Protein AF-A0A6V7IB88-F1 (afdb_monomer_lite)

Foldseek 3Di:
DDDDDDDDDCVQCVQVSVQVVVCVVVCVQPPWDQLDDDPPPDTDTRAPVSPVPHDATPVGRDDDDRDDPVDDDD

Structure (mmCIF, N/CA/C/O backbone):
data_AF-A0A6V7IB88-F1
#
_entry.id   AF-A0A6V7IB88-F1
#
loop_
_atom_site.group_PDB
_atom_site.id
_atom_site.type_symbol
_atom_site.label_atom_id
_atom_site.label_alt_id
_atom_site.label_comp_id
_atom_site.label_asym_id
_atom_site.label_entity_id
_atom_site.label_seq_id
_atom_site.pdbx_PDB_ins_code
_atom_site.Cartn_x
_atom_site.Cartn_y
_atom_site.Cartn_z
_atom_site.occupancy
_atom_site.B_iso_or_equiv
_atom_site.auth_seq_id
_atom_site.auth_comp_id
_atom_site.auth_asym_id
_atom_site.auth_atom_id
_atom_site.pdbx_PDB_model_num
ATOM 1 N N . MET A 1 1 ? -18.321 -4.888 9.383 1.00 70.31 1 MET A N 1
ATOM 2 C CA . MET A 1 1 ? -16.930 -5.244 9.025 1.00 70.31 1 MET A CA 1
ATOM 3 C C . MET A 1 1 ? -16.916 -6.734 8.745 1.00 70.31 1 MET A C 1
ATOM 5 O O . MET A 1 1 ? -17.593 -7.454 9.468 1.00 70.31 1 MET A O 1
ATOM 9 N N . GLY A 1 2 ? -16.239 -7.163 7.686 1.00 91.38 2 GLY A N 1
ATOM 10 C CA . GLY A 1 2 ? -16.192 -8.557 7.241 1.00 91.38 2 GLY A CA 1
ATOM 11 C C . GLY A 1 2 ? -14.817 -8.895 6.676 1.00 91.38 2 GLY A C 1
ATOM 12 O O . GLY A 1 2 ? -13.920 -8.051 6.697 1.00 91.38 2 GLY A O 1
ATOM 13 N N . GLU A 1 3 ? -14.659 -10.124 6.200 1.00 93.50 3 GLU A N 1
ATOM 14 C CA . GLU A 1 3 ? -13.414 -10.587 5.593 1.00 93.50 3 GLU A CA 1
ATOM 15 C C . GLU A 1 3 ? -13.248 -10.022 4.175 1.00 93.50 3 GLU A C 1
ATOM 17 O O . GLU A 1 3 ? -14.217 -9.903 3.425 1.00 93.50 3 GLU A O 1
ATOM 22 N N . ILE A 1 4 ? -12.014 -9.655 3.824 1.00 92.06 4 ILE A N 1
ATOM 23 C CA . ILE A 1 4 ? -11.633 -9.209 2.483 1.00 92.06 4 ILE A CA 1
ATOM 24 C C . ILE A 1 4 ? -10.525 -10.139 2.005 1.00 92.06 4 ILE A C 1
ATOM 26 O O . ILE A 1 4 ? -9.457 -10.202 2.612 1.00 92.06 4 ILE A O 1
ATOM 30 N N . THR A 1 5 ? -10.769 -10.835 0.901 1.00 94.31 5 THR A N 1
ATOM 31 C CA . THR A 1 5 ? -9.750 -11.633 0.218 1.00 94.31 5 THR A CA 1
ATOM 32 C C . THR A 1 5 ? -9.119 -10.786 -0.881 1.00 94.31 5 THR A C 1
ATOM 34 O O . THR A 1 5 ? -9.828 -10.194 -1.692 1.00 94.31 5 THR A O 1
ATOM 37 N N . ILE A 1 6 ? -7.788 -10.710 -0.899 1.00 93.31 6 ILE A N 1
ATOM 38 C CA . ILE A 1 6 ? -7.019 -9.925 -1.871 1.00 93.31 6 ILE A CA 1
ATOM 39 C C . ILE A 1 6 ? -6.120 -10.880 -2.651 1.00 93.31 6 ILE A C 1
ATOM 41 O O . ILE A 1 6 ? -5.346 -11.630 -2.057 1.00 93.31 6 ILE A O 1
ATOM 45 N N . GLU A 1 7 ? -6.204 -10.829 -3.977 1.00 94.81 7 GLU A N 1
ATOM 46 C CA . GLU A 1 7 ? -5.273 -11.512 -4.874 1.00 94.81 7 GLU 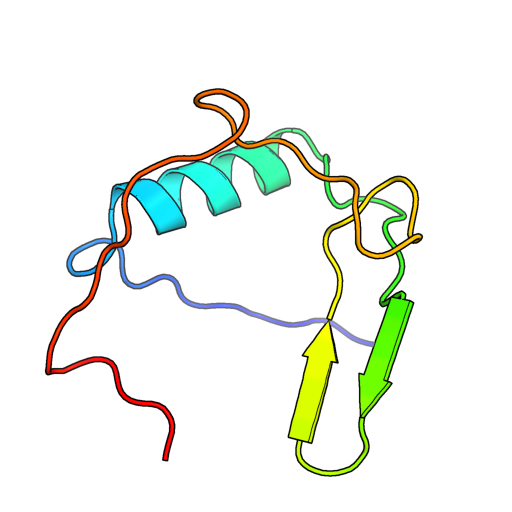A CA 1
ATOM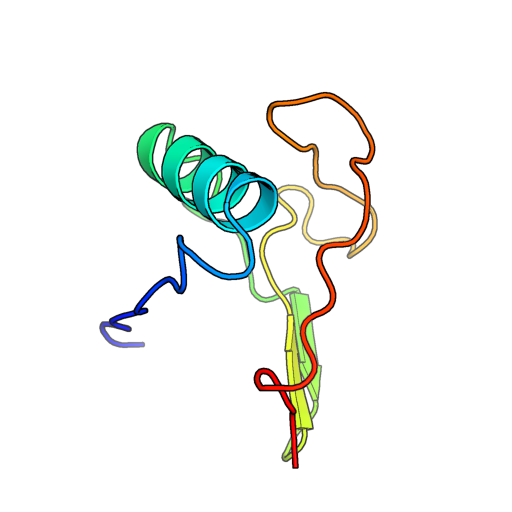 47 C C . GLU A 1 7 ? -4.140 -10.562 -5.283 1.00 94.81 7 GLU A C 1
ATOM 49 O O . GLU A 1 7 ? -4.363 -9.378 -5.535 1.00 94.81 7 GLU A O 1
ATOM 54 N N . LEU A 1 8 ? -2.911 -11.081 -5.332 1.00 94.44 8 LEU A N 1
ATOM 55 C CA . LEU A 1 8 ? -1.706 -10.308 -5.628 1.00 94.44 8 LEU A CA 1
ATOM 56 C C . LEU A 1 8 ? -1.086 -10.749 -6.956 1.00 94.44 8 LEU A C 1
ATOM 58 O O . LEU A 1 8 ? -0.796 -11.928 -7.167 1.00 94.44 8 LEU A O 1
ATOM 62 N N . TYR A 1 9 ? -0.800 -9.782 -7.826 1.00 94.75 9 TYR A N 1
ATOM 63 C CA . TYR A 1 9 ? -0.221 -10.009 -9.151 1.00 94.75 9 TYR A CA 1
ATOM 64 C C . TYR A 1 9 ? 1.314 -10.013 -9.124 1.00 94.75 9 TYR A C 1
ATOM 66 O O . TYR A 1 9 ? 1.974 -9.133 -9.676 1.00 94.75 9 TYR A O 1
ATOM 74 N N . TRP A 1 10 ? 1.893 -11.057 -8.532 1.00 93.88 10 TRP A N 1
ATOM 75 C CA . TRP A 1 10 ? 3.344 -11.206 -8.331 1.00 93.88 10 TRP A CA 1
ATOM 76 C C . TRP A 1 10 ? 4.203 -11.120 -9.597 1.00 93.88 10 TRP A C 1
ATOM 78 O O . TRP A 1 10 ? 5.370 -10.757 -9.511 1.00 93.88 10 TRP A O 1
ATOM 88 N N . LYS A 1 11 ? 3.652 -11.477 -10.764 1.00 93.69 11 LYS A N 1
ATOM 89 C CA . LYS A 1 11 ? 4.381 -11.403 -12.040 1.00 93.69 11 LYS A CA 1
ATOM 90 C C . LYS A 1 11 ? 4.559 -9.968 -12.536 1.00 93.69 11 LYS A C 1
ATOM 92 O O . LYS A 1 11 ? 5.565 -9.686 -13.172 1.00 93.69 11 LYS A O 1
ATOM 97 N N . HIS A 1 12 ? 3.588 -9.101 -12.262 1.00 93.94 12 HIS A N 1
ATOM 98 C CA . HIS A 1 12 ? 3.563 -7.731 -12.769 1.00 93.94 12 HIS A CA 1
ATOM 99 C C . HIS A 1 12 ? 4.203 -6.750 -11.782 1.00 93.94 12 HIS A C 1
ATOM 101 O O . HIS A 1 12 ? 4.902 -5.841 -12.209 1.00 93.94 12 HIS A O 1
ATOM 107 N N . ALA A 1 13 ? 3.987 -6.957 -10.477 1.00 94.75 13 ALA A N 1
ATOM 108 C CA . ALA A 1 13 ? 4.499 -6.085 -9.418 1.00 94.75 13 ALA A CA 1
ATOM 109 C C . ALA A 1 13 ? 5.155 -6.895 -8.277 1.00 94.75 13 ALA A C 1
ATOM 111 O O . ALA A 1 13 ? 4.606 -6.978 -7.167 1.00 94.75 13 ALA A O 1
ATOM 112 N N . PRO A 1 14 ? 6.278 -7.590 -8.541 1.00 94.44 14 PRO A N 1
ATOM 113 C CA . PRO A 1 14 ? 6.923 -8.466 -7.566 1.00 94.44 14 PRO A CA 1
ATOM 114 C C . PRO A 1 14 ? 7.396 -7.740 -6.300 1.00 94.44 14 PRO A C 1
ATOM 116 O O . PRO A 1 14 ? 7.236 -8.286 -5.204 1.00 94.44 14 PRO A O 1
ATOM 119 N N . LEU A 1 15 ? 7.966 -6.535 -6.405 1.00 93.88 15 LEU A N 1
ATOM 120 C CA . LEU A 1 15 ? 8.468 -5.792 -5.244 1.00 93.88 15 LEU A CA 1
ATOM 121 C C . LEU A 1 15 ? 7.319 -5.297 -4.368 1.00 93.88 15 LEU A C 1
ATOM 123 O O . LEU A 1 15 ? 7.368 -5.463 -3.144 1.00 93.88 15 LEU A O 1
ATOM 127 N N . THR A 1 16 ? 6.267 -4.778 -4.995 1.00 94.94 16 THR A N 1
ATOM 128 C CA . THR A 1 16 ? 5.057 -4.277 -4.339 1.00 94.94 16 THR A CA 1
ATOM 129 C C . THR A 1 16 ? 4.320 -5.405 -3.623 1.00 94.94 16 THR A C 1
ATOM 131 O O . THR A 1 16 ? 4.001 -5.288 -2.436 1.00 94.94 16 THR A O 1
ATOM 134 N N . CYS A 1 17 ? 4.115 -6.540 -4.304 1.00 95.50 17 CYS A N 1
ATOM 135 C CA . CYS A 1 17 ? 3.476 -7.714 -3.709 1.00 95.50 17 CYS A CA 1
ATOM 136 C C . CYS A 1 17 ? 4.301 -8.263 -2.539 1.00 95.50 17 CYS A C 1
ATOM 138 O O . CYS A 1 17 ? 3.745 -8.590 -1.488 1.00 95.50 17 CYS A O 1
ATOM 140 N N . ARG A 1 18 ? 5.634 -8.305 -2.678 1.00 95.50 18 ARG A N 1
ATOM 141 C CA . ARG A 1 18 ? 6.536 -8.756 -1.610 1.00 95.50 18 ARG A CA 1
ATOM 142 C C . ARG A 1 18 ? 6.486 -7.840 -0.396 1.00 95.50 18 ARG A C 1
ATOM 144 O O . ARG A 1 18 ? 6.421 -8.341 0.724 1.00 95.50 18 ARG A O 1
ATOM 151 N N . ASN A 1 19 ? 6.492 -6.526 -0.614 1.00 95.00 19 ASN A N 1
ATOM 152 C CA . ASN A 1 19 ? 6.360 -5.542 0.452 1.00 95.00 19 ASN A CA 1
ATOM 153 C C . ASN A 1 19 ? 5.045 -5.739 1.216 1.00 95.00 19 ASN A C 1
ATOM 155 O O . ASN A 1 19 ? 5.059 -5.887 2.436 1.00 95.00 19 ASN A O 1
ATOM 159 N N . PHE A 1 20 ? 3.924 -5.828 0.496 1.00 94.94 20 PHE A N 1
ATOM 160 C CA . PHE A 1 20 ? 2.612 -6.023 1.106 1.00 94.94 20 PHE A CA 1
ATOM 161 C C . PHE A 1 20 ? 2.529 -7.332 1.906 1.00 94.94 20 PHE A C 1
ATOM 163 O O . PHE A 1 20 ? 2.167 -7.314 3.082 1.00 94.94 20 PHE A O 1
ATOM 170 N N . ALA A 1 21 ? 2.918 -8.461 1.307 1.00 95.12 21 ALA A N 1
ATOM 171 C CA . ALA A 1 21 ? 2.844 -9.768 1.957 1.00 95.12 21 ALA A CA 1
ATOM 172 C C . ALA A 1 21 ? 3.723 -9.854 3.215 1.00 95.12 21 ALA A C 1
ATOM 174 O O . ALA A 1 21 ? 3.310 -10.420 4.226 1.00 95.12 21 ALA A O 1
ATOM 175 N N . GLU A 1 22 ? 4.923 -9.272 3.182 1.00 95.12 22 GLU A N 1
ATOM 176 C CA . GLU A 1 22 ? 5.827 -9.269 4.332 1.00 95.12 22 GLU A CA 1
ATOM 177 C C . GLU A 1 22 ? 5.311 -8.364 5.462 1.00 95.12 22 GLU A C 1
ATOM 179 O O . GLU A 1 22 ? 5.374 -8.756 6.629 1.00 95.12 22 GLU A O 1
ATOM 184 N N . LEU A 1 23 ? 4.746 -7.193 5.144 1.00 94.06 23 LEU A N 1
ATOM 185 C CA . LEU A 1 23 ? 4.116 -6.313 6.138 1.00 94.06 23 LEU A CA 1
ATOM 186 C C . LEU A 1 23 ? 2.893 -6.976 6.787 1.00 94.06 23 LEU A C 1
ATOM 188 O O . LEU A 1 23 ? 2.748 -6.923 8.011 1.00 94.06 23 LEU A O 1
ATOM 192 N N . VAL A 1 24 ? 2.063 -7.668 6.000 1.00 94.12 24 VAL A N 1
ATOM 193 C CA . VAL A 1 24 ? 0.948 -8.482 6.516 1.00 94.12 24 VAL A CA 1
ATOM 194 C C . VAL A 1 24 ? 1.470 -9.589 7.432 1.00 94.12 24 VAL A C 1
ATOM 196 O O . VAL A 1 24 ? 0.983 -9.733 8.551 1.00 94.12 24 VAL A O 1
ATOM 199 N N . ARG A 1 25 ? 2.500 -10.333 7.007 1.00 94.38 25 ARG A N 1
ATOM 200 C CA . ARG A 1 25 ? 3.094 -11.427 7.793 1.00 94.38 25 ARG A CA 1
ATOM 201 C C . ARG A 1 25 ? 3.659 -10.952 9.133 1.00 94.38 25 ARG A C 1
ATOM 203 O O . ARG A 1 25 ? 3.589 -11.679 10.118 1.00 94.38 25 ARG A O 1
ATOM 210 N N . ARG A 1 26 ? 4.194 -9.730 9.184 1.00 93.94 26 ARG A N 1
ATOM 211 C CA . ARG A 1 26 ? 4.677 -9.084 10.418 1.00 93.94 26 ARG A CA 1
ATOM 212 C C . ARG A 1 26 ? 3.555 -8.509 11.287 1.00 93.94 26 ARG A C 1
ATOM 214 O O . ARG A 1 26 ? 3.836 -8.015 12.374 1.00 93.94 26 ARG A O 1
ATOM 221 N N . GLY A 1 27 ? 2.307 -8.537 10.820 1.00 93.88 27 GLY A N 1
ATOM 222 C CA . GLY A 1 27 ? 1.173 -7.926 11.507 1.00 93.88 27 GLY A CA 1
ATOM 223 C C . GLY A 1 27 ? 1.210 -6.397 11.506 1.00 93.88 27 GLY A C 1
ATOM 224 O O . GLY A 1 27 ? 0.548 -5.783 12.335 1.00 93.88 27 GLY A O 1
ATOM 225 N N . TYR A 1 28 ? 1.961 -5.769 10.594 1.00 92.62 28 TYR A N 1
ATOM 226 C CA . TYR A 1 28 ? 2.138 -4.312 10.545 1.00 92.62 28 TYR A CA 1
ATOM 227 C C . TYR A 1 28 ? 0.813 -3.562 10.353 1.00 92.62 28 TYR A C 1
ATOM 229 O O . TYR A 1 28 ? 0.615 -2.481 10.899 1.00 92.62 28 TYR A O 1
ATOM 237 N N . TYR A 1 29 ? -0.116 -4.157 9.603 1.00 93.38 29 TYR A N 1
ATOM 238 C CA . TYR A 1 29 ? -1.431 -3.574 9.346 1.00 93.38 29 TYR A CA 1
ATOM 239 C C . TYR A 1 29 ? -2.463 -3.848 10.452 1.00 93.38 29 TYR A C 1
ATOM 241 O O . TYR A 1 29 ? -3.575 -3.314 10.393 1.00 93.38 29 TYR A O 1
ATOM 249 N N . ASN A 1 30 ? -2.122 -4.629 11.482 1.00 92.38 30 ASN A N 1
ATOM 250 C CA . ASN A 1 30 ? -3.046 -4.939 12.570 1.00 92.38 30 ASN A CA 1
ATOM 251 C C . ASN A 1 30 ? -3.374 -3.674 13.371 1.00 92.38 30 ASN A C 1
ATOM 253 O O . ASN A 1 30 ? -2.487 -2.960 13.827 1.00 92.38 30 ASN A O 1
ATOM 257 N N . GLY A 1 31 ? -4.667 -3.390 13.543 1.00 89.19 31 GLY A N 1
ATOM 258 C CA . GLY A 1 31 ? -5.129 -2.186 14.239 1.00 89.19 31 GLY A CA 1
ATOM 259 C C . GLY A 1 31 ? -4.936 -0.883 13.455 1.00 89.19 31 GLY A C 1
ATOM 260 O O . GLY A 1 31 ? -5.290 0.181 13.963 1.00 89.19 31 GLY A O 1
ATOM 261 N N . THR A 1 32 ? -4.425 -0.939 12.219 1.00 92.44 32 THR A N 1
ATOM 262 C CA . THR A 1 32 ? -4.354 0.248 11.359 1.00 92.44 32 THR A CA 1
ATOM 263 C C . THR A 1 32 ? -5.754 0.633 10.886 1.00 92.44 32 THR A C 1
ATOM 265 O O . THR A 1 32 ? -6.550 -0.208 10.466 1.00 92.44 32 THR A O 1
ATOM 268 N N . LYS A 1 33 ? -6.087 1.922 10.989 1.00 90.81 33 LYS A N 1
ATOM 269 C CA . LYS A 1 33 ? -7.39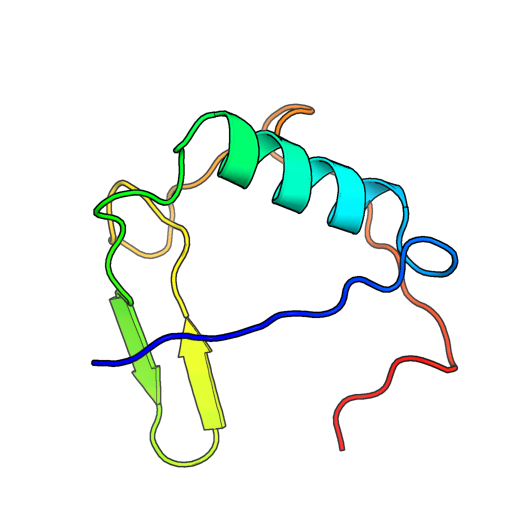5 2.444 10.577 1.00 90.81 33 LYS A CA 1
ATOM 270 C C . LYS A 1 33 ? -7.385 2.855 9.108 1.00 90.81 33 LYS A C 1
ATOM 272 O O . LYS A 1 33 ? -6.391 3.378 8.596 1.00 90.81 33 LYS A O 1
ATOM 277 N N . PHE A 1 34 ? -8.539 2.727 8.460 1.00 92.00 34 PHE A N 1
ATOM 278 C CA . PHE A 1 34 ? -8.820 3.469 7.235 1.00 92.00 34 PHE A CA 1
ATOM 279 C C . PHE A 1 34 ? -9.001 4.942 7.604 1.00 92.00 34 PHE A C 1
ATOM 281 O O . PHE A 1 34 ? -10.025 5.335 8.159 1.00 92.00 34 PHE A O 1
ATOM 288 N N . HIS A 1 35 ? -7.965 5.748 7.383 1.00 91.44 35 HIS A N 1
ATOM 289 C CA . HIS A 1 35 ? -7.932 7.149 7.807 1.00 91.44 35 HIS A CA 1
ATOM 290 C C . HIS A 1 35 ? -8.553 8.092 6.770 1.00 91.44 35 HIS A C 1
ATOM 292 O O . HIS A 1 35 ? -8.867 9.233 7.101 1.00 91.44 35 HIS A O 1
ATOM 298 N N . ARG A 1 36 ? -8.762 7.627 5.531 1.00 92.25 36 ARG A N 1
ATOM 299 C CA . ARG A 1 36 ? -9.411 8.404 4.472 1.00 92.25 36 ARG A CA 1
ATOM 300 C C . ARG A 1 36 ? -10.443 7.550 3.747 1.00 92.25 36 ARG A C 1
ATOM 302 O O . ARG A 1 36 ? -10.125 6.473 3.252 1.00 92.25 36 ARG A O 1
ATOM 309 N N . ILE A 1 37 ? -11.676 8.043 3.689 1.00 92.44 37 ILE A N 1
ATOM 310 C CA . ILE A 1 37 ? -12.820 7.374 3.063 1.00 92.44 37 ILE A CA 1
ATOM 311 C C . ILE A 1 37 ? -13.485 8.404 2.153 1.00 92.44 37 ILE A C 1
ATOM 313 O O . ILE A 1 37 ? -14.018 9.401 2.639 1.00 92.44 37 ILE A O 1
ATOM 317 N N . ILE A 1 38 ? -13.420 8.186 0.842 1.00 93.06 38 ILE A N 1
ATOM 318 C CA . ILE A 1 38 ? -14.075 9.028 -0.161 1.00 93.06 38 ILE A CA 1
ATOM 319 C C . ILE A 1 38 ? -15.173 8.191 -0.801 1.00 93.06 38 ILE A C 1
ATOM 321 O O . ILE A 1 38 ? -14.903 7.152 -1.408 1.00 93.06 38 ILE A O 1
ATOM 325 N N . ARG A 1 39 ? -16.418 8.641 -0.630 1.00 93.12 39 ARG A N 1
ATOM 326 C CA . ARG A 1 39 ? -17.594 7.953 -1.162 1.00 93.12 39 ARG A CA 1
ATOM 327 C C . ARG A 1 39 ? -17.485 7.840 -2.684 1.00 93.12 39 ARG A C 1
ATOM 329 O O . ARG A 1 39 ? -17.097 8.806 -3.332 1.00 93.12 39 ARG A O 1
ATOM 336 N N . ASP A 1 40 ? -17.805 6.658 -3.206 1.00 90.88 40 ASP A N 1
ATOM 337 C CA . ASP A 1 40 ? -17.811 6.342 -4.641 1.00 90.88 40 ASP A CA 1
ATOM 338 C C . ASP A 1 40 ? -16.448 6.508 -5.342 1.00 90.88 40 ASP A C 1
ATOM 340 O O . ASP A 1 40 ? -16.386 6.660 -6.558 1.00 90.88 40 ASP A O 1
ATOM 344 N N . PHE A 1 41 ? -15.347 6.467 -4.581 1.00 92.38 41 PHE A N 1
ATOM 345 C CA . PHE A 1 41 ? -13.998 6.587 -5.132 1.00 92.38 41 PHE A CA 1
ATOM 346 C C . PHE A 1 41 ? -13.017 5.597 -4.501 1.00 92.38 41 PHE A C 1
ATOM 348 O O . PHE A 1 41 ? -12.632 4.622 -5.138 1.00 92.38 41 PHE A O 1
ATOM 355 N N . MET A 1 42 ? -12.608 5.817 -3.245 1.00 92.69 42 MET A N 1
ATOM 356 C CA . MET A 1 42 ? -11.595 4.971 -2.609 1.00 92.69 42 MET A CA 1
ATOM 357 C C . MET A 1 42 ? -11.634 5.013 -1.081 1.00 92.69 42 MET A C 1
ATOM 359 O O . MET A 1 42 ? -12.033 6.005 -0.462 1.00 92.69 42 MET A O 1
ATOM 363 N N . ILE A 1 43 ? -11.099 3.953 -0.480 1.00 93.44 43 ILE A N 1
ATOM 364 C CA . ILE A 1 43 ? -10.697 3.915 0.926 1.00 93.44 43 ILE A CA 1
ATOM 365 C C . ILE A 1 43 ? -9.175 3.784 1.012 1.00 93.44 43 ILE A C 1
ATOM 367 O O . ILE A 1 43 ? -8.570 3.028 0.258 1.00 93.44 43 ILE A O 1
ATOM 371 N N . GLN A 1 44 ? -8.552 4.527 1.923 1.00 93.94 44 GLN A N 1
ATOM 372 C CA . GLN A 1 44 ? -7.105 4.528 2.135 1.00 93.94 44 GLN A CA 1
ATOM 373 C C . GLN A 1 44 ? -6.792 4.129 3.579 1.00 93.94 44 GLN A C 1
ATOM 375 O O . GLN A 1 44 ? -7.376 4.655 4.533 1.00 93.94 44 GLN A O 1
ATOM 380 N N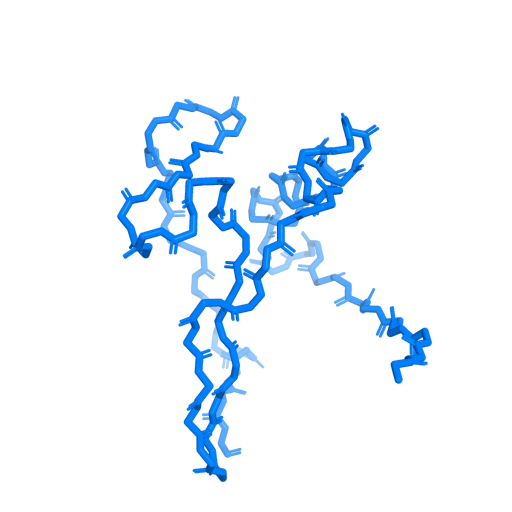 . GLY A 1 45 ? -5.859 3.193 3.731 1.00 93.44 45 GLY A N 1
ATOM 381 C CA . GLY A 1 45 ? -5.390 2.670 5.012 1.00 93.44 45 GLY A CA 1
ATOM 382 C C . GLY A 1 45 ? -3.889 2.394 4.975 1.00 93.44 45 GLY A C 1
ATOM 383 O O . GLY A 1 45 ? -3.188 2.898 4.103 1.00 93.44 45 GLY A O 1
ATOM 384 N N . GLY A 1 46 ? -3.403 1.604 5.931 1.00 90.94 46 GLY A N 1
ATOM 385 C CA . GLY A 1 46 ? -2.011 1.145 5.953 1.00 90.94 46 GLY A CA 1
ATOM 386 C C . GLY A 1 46 ? -1.014 2.057 6.674 1.00 90.94 46 GLY A C 1
ATOM 387 O O . GLY A 1 46 ? 0.150 1.689 6.781 1.00 90.94 46 GLY A O 1
ATOM 388 N N . ASP A 1 47 ? -1.459 3.197 7.210 1.00 91.19 47 ASP A N 1
ATOM 389 C CA . ASP A 1 47 ? -0.645 4.076 8.059 1.00 91.19 47 ASP A CA 1
ATOM 390 C C . ASP A 1 47 ? -0.889 3.754 9.549 1.00 91.19 47 ASP A C 1
ATOM 392 O O . ASP A 1 47 ? -2.001 3.997 10.038 1.00 91.19 47 ASP A O 1
ATOM 396 N N . PRO A 1 48 ? 0.119 3.262 10.300 1.00 86.88 48 PRO A N 1
ATOM 397 C CA . PRO A 1 48 ? -0.004 3.002 11.737 1.00 86.88 48 PRO A CA 1
ATOM 398 C C . PRO A 1 48 ? -0.283 4.244 12.581 1.00 86.88 48 PRO A C 1
ATOM 400 O O . PRO A 1 48 ? -0.944 4.153 13.612 1.00 86.88 48 PRO A O 1
ATOM 403 N N . THR A 1 49 ? 0.189 5.415 12.148 1.00 87.12 49 THR A N 1
ATOM 404 C CA . THR A 1 49 ? -0.114 6.690 12.817 1.00 87.12 49 THR A CA 1
ATOM 405 C C . THR A 1 49 ? -1.531 7.164 12.487 1.00 87.12 49 THR A C 1
ATOM 407 O O . THR A 1 49 ? -2.150 7.915 13.244 1.00 87.12 49 THR A O 1
ATOM 410 N N . GLY A 1 50 ? -2.062 6.715 11.344 1.00 84.75 50 GLY A N 1
ATOM 411 C CA . GLY A 1 50 ? -3.364 7.090 10.816 1.00 84.75 50 GLY A CA 1
ATOM 412 C C . GLY A 1 50 ? -3.511 8.586 10.541 1.00 84.75 50 GLY A C 1
ATOM 413 O O . GLY A 1 50 ? -4.625 9.107 10.629 1.00 84.75 50 GLY A O 1
ATOM 414 N N . THR A 1 51 ? -2.396 9.261 10.253 1.00 86.31 51 THR A N 1
ATOM 415 C CA . THR A 1 51 ? -2.332 10.675 9.856 1.00 86.31 51 THR A CA 1
ATOM 416 C C . THR A 1 51 ? -2.375 10.846 8.336 1.00 86.31 51 THR A C 1
ATOM 418 O O . THR A 1 51 ? -2.667 11.936 7.849 1.00 86.31 51 THR A O 1
ATOM 421 N N . GLY A 1 52 ? -2.099 9.772 7.591 1.00 85.31 52 GLY A N 1
ATOM 422 C CA . GLY A 1 52 ? -1.956 9.743 6.138 1.00 85.31 52 GLY A CA 1
ATOM 423 C C . GLY A 1 52 ? -0.552 10.094 5.643 1.00 85.31 52 GLY A C 1
ATOM 424 O O . GLY A 1 52 ? -0.352 10.177 4.435 1.00 85.31 52 GLY A O 1
ATOM 425 N N . LYS A 1 53 ? 0.407 10.324 6.550 1.00 84.81 53 LYS A N 1
ATOM 426 C CA . LYS A 1 53 ? 1.805 10.662 6.225 1.00 84.81 53 LYS A CA 1
ATOM 427 C C . LYS A 1 53 ? 2.814 9.634 6.733 1.00 84.81 53 LYS A C 1
ATOM 429 O O . LYS A 1 53 ? 3.997 9.763 6.439 1.00 84.81 53 LYS A O 1
ATOM 434 N N . GLY A 1 54 ? 2.368 8.677 7.543 1.00 84.81 54 GLY A N 1
ATOM 435 C CA . GLY A 1 54 ? 3.211 7.600 8.041 1.00 84.81 54 GLY A CA 1
ATOM 436 C C . GLY A 1 54 ? 3.167 6.371 7.140 1.00 84.81 54 GLY A C 1
ATOM 437 O O . GLY A 1 54 ? 2.408 6.302 6.174 1.00 84.81 54 GLY A O 1
ATOM 438 N N . GLY A 1 55 ? 3.972 5.379 7.505 1.00 85.38 55 GLY A N 1
ATOM 439 C CA . GLY A 1 55 ? 4.160 4.161 6.727 1.00 85.38 55 GLY A CA 1
ATOM 440 C C . GLY A 1 55 ? 5.616 4.016 6.311 1.00 85.38 55 GLY A C 1
ATOM 441 O O . GLY A 1 55 ? 6.265 4.990 5.949 1.00 85.38 55 GLY A O 1
ATOM 442 N N . VAL A 1 56 ? 6.134 2.796 6.394 1.00 87.69 56 VAL A N 1
ATOM 443 C CA . VAL A 1 56 ? 7.467 2.451 5.892 1.00 87.69 56 VAL A CA 1
ATOM 444 C C . VAL A 1 56 ? 7.381 1.150 5.115 1.00 87.69 56 VAL A C 1
ATOM 446 O O . VAL A 1 56 ? 6.590 0.265 5.453 1.00 87.69 56 VAL A O 1
ATOM 449 N N . SER A 1 57 ? 8.192 1.034 4.070 1.00 90.31 57 SER A N 1
ATOM 450 C CA . SER A 1 57 ? 8.327 -0.215 3.328 1.00 90.31 57 SER A CA 1
ATOM 451 C C . SER A 1 57 ? 9.329 -1.144 4.014 1.00 90.31 57 SER A C 1
ATOM 453 O O . SER A 1 57 ? 10.134 -0.730 4.850 1.00 90.31 57 SER A O 1
ATOM 455 N N . ILE A 1 58 ? 9.336 -2.417 3.619 1.00 91.38 58 ILE A N 1
ATOM 456 C CA . ILE A 1 58 ? 10.370 -3.364 4.059 1.00 91.38 58 ILE A CA 1
ATOM 457 C C . ILE A 1 58 ? 11.765 -3.024 3.512 1.00 91.38 58 ILE 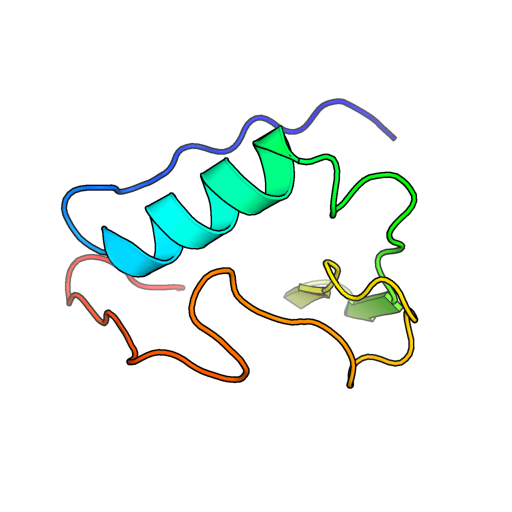A C 1
ATOM 459 O O . ILE A 1 58 ? 12.751 -3.584 3.989 1.00 91.38 58 ILE A O 1
ATOM 463 N N . TYR A 1 59 ? 11.837 -2.139 2.516 1.00 88.38 59 TYR A N 1
ATOM 464 C CA . TYR A 1 59 ? 13.062 -1.736 1.828 1.00 88.38 59 TYR A CA 1
ATOM 465 C C . TYR A 1 59 ? 13.595 -0.371 2.297 1.00 88.38 59 TYR A C 1
ATOM 467 O O . TYR A 1 59 ? 14.674 0.028 1.873 1.00 88.38 59 TYR A O 1
ATOM 475 N N . GLY A 1 60 ? 12.872 0.338 3.173 1.00 87.25 60 GLY A N 1
ATOM 476 C CA . GLY A 1 60 ? 13.187 1.706 3.597 1.00 87.25 60 GLY A CA 1
ATOM 477 C C . GLY A 1 60 ? 11.994 2.652 3.434 1.00 87.25 60 GLY A C 1
ATOM 478 O O . GLY A 1 60 ? 10.843 2.235 3.578 1.00 87.25 60 GLY A O 1
ATOM 479 N N . GLU A 1 61 ? 12.256 3.926 3.135 1.00 78.38 61 GLU A N 1
ATOM 480 C CA . GLU A 1 61 ? 11.198 4.940 2.994 1.00 78.38 61 GLU A CA 1
ATOM 481 C C . GLU A 1 61 ? 10.369 4.748 1.716 1.00 78.38 61 GLU A C 1
ATOM 483 O O . GLU A 1 61 ? 9.151 4.615 1.803 1.00 78.38 61 GLU A O 1
ATOM 488 N N . CYS A 1 62 ? 11.019 4.641 0.554 1.00 85.44 62 CYS A N 1
ATOM 489 C CA . CYS A 1 62 ? 10.365 4.470 -0.746 1.00 85.44 62 CYS A CA 1
ATOM 490 C C . CYS A 1 62 ? 11.069 3.390 -1.579 1.00 85.44 62 CYS A C 1
ATOM 492 O O . CYS A 1 62 ? 12.258 3.130 -1.393 1.00 85.44 62 CYS A O 1
ATOM 494 N N . PHE A 1 63 ? 10.333 2.782 -2.507 1.00 91.56 63 PHE A N 1
ATOM 495 C CA . PHE A 1 63 ? 10.855 1.885 -3.541 1.00 91.56 63 PHE A CA 1
ATOM 496 C C . PHE A 1 63 ? 10.240 2.260 -4.898 1.00 91.56 63 PHE A C 1
ATOM 498 O O . PHE A 1 63 ? 9.271 3.016 -4.931 1.00 91.56 63 PHE A O 1
ATOM 505 N N . ASP A 1 64 ? 10.834 1.777 -5.990 1.00 91.25 64 ASP A N 1
ATOM 506 C CA . ASP A 1 64 ? 10.450 2.155 -7.355 1.00 91.25 64 ASP A CA 1
ATOM 507 C C 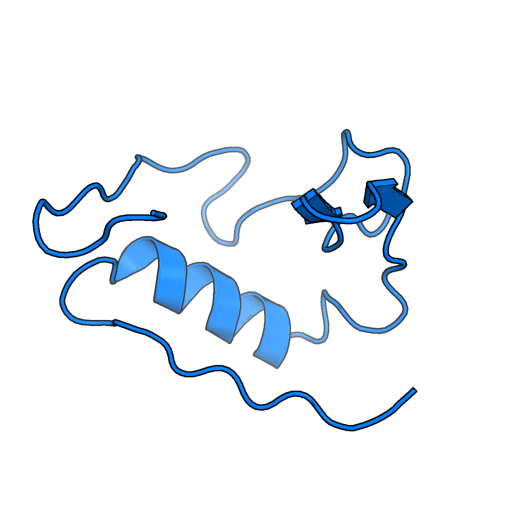. ASP A 1 64 ? 9.046 1.669 -7.754 1.00 91.25 64 ASP A C 1
ATOM 509 O O . ASP A 1 64 ? 8.587 0.609 -7.319 1.00 91.25 64 ASP A O 1
ATOM 513 N N . ASP A 1 65 ? 8.392 2.435 -8.633 1.00 92.25 65 ASP A N 1
ATOM 514 C CA . ASP A 1 65 ? 7.064 2.119 -9.158 1.00 92.25 65 ASP A CA 1
ATOM 515 C C . ASP A 1 65 ? 7.104 0.954 -10.165 1.00 92.25 65 ASP A C 1
ATOM 517 O O . ASP A 1 65 ? 7.898 0.937 -11.108 1.00 92.25 65 ASP A O 1
ATOM 521 N N . GLU A 1 66 ? 6.179 0.002 -10.014 1.00 90.94 66 GLU A N 1
ATOM 522 C CA . GLU A 1 66 ? 6.004 -1.145 -10.914 1.00 90.94 66 GLU A CA 1
ATOM 523 C C . GLU A 1 66 ? 4.721 -0.974 -11.744 1.00 90.94 66 GLU A C 1
ATOM 525 O O . GLU A 1 66 ? 3.641 -1.425 -11.358 1.00 90.94 66 GLU A O 1
ATOM 530 N N . ILE A 1 67 ? 4.831 -0.288 -12.885 1.00 92.06 67 ILE A N 1
ATOM 531 C CA . ILE A 1 67 ? 3.694 0.006 -13.771 1.00 92.06 67 ILE A CA 1
ATOM 532 C C . ILE A 1 67 ? 3.682 -0.986 -14.937 1.00 92.06 67 ILE A C 1
ATOM 534 O O . ILE A 1 67 ? 4.667 -1.115 -15.662 1.00 92.06 67 ILE A O 1
ATOM 538 N N . HIS A 1 68 ? 2.548 -1.657 -15.143 1.00 90.75 68 HIS A N 1
ATOM 539 C CA . HIS A 1 68 ? 2.344 -2.594 -16.248 1.00 90.75 68 HIS A CA 1
ATOM 540 C C . HIS A 1 68 ? 1.092 -2.215 -17.039 1.00 90.75 68 HIS A C 1
ATOM 542 O O . HIS A 1 68 ? 0.066 -1.900 -16.442 1.00 90.75 68 HIS A O 1
ATOM 548 N N . GLU A 1 69 ? 1.146 -2.276 -18.373 1.00 89.94 69 GLU A N 1
ATOM 549 C CA . GLU A 1 69 ? 0.018 -1.869 -19.225 1.00 89.94 69 GLU A CA 1
ATOM 550 C C . GLU A 1 69 ? -1.246 -2.702 -18.984 1.00 89.94 69 GLU A C 1
ATOM 552 O O . GLU A 1 69 ? -2.351 -2.181 -19.078 1.00 89.94 69 GLU A O 1
ATOM 557 N N . ASP A 1 70 ? -1.104 -3.973 -18.621 1.00 90.38 70 ASP A N 1
ATOM 558 C CA . ASP A 1 70 ? -2.246 -4.845 -18.310 1.00 90.38 70 ASP A CA 1
ATOM 559 C C . ASP A 1 70 ? -2.951 -4.491 -16.986 1.00 90.38 70 ASP A C 1
ATOM 561 O O . ASP A 1 70 ? -4.078 -4.924 -16.748 1.00 90.38 70 ASP A O 1
ATOM 565 N N . LEU A 1 71 ? -2.315 -3.697 -16.116 1.00 89.38 71 LEU A N 1
ATOM 566 C CA . LEU A 1 71 ? -2.874 -3.275 -14.834 1.00 89.38 71 LEU A CA 1
ATOM 567 C C . LEU A 1 71 ? -3.445 -1.857 -14.954 1.00 89.38 71 LEU A C 1
ATOM 569 O O . LEU A 1 71 ? -2.719 -0.868 -14.868 1.00 89.38 71 LEU A O 1
ATOM 573 N N . LYS A 1 72 ? -4.766 -1.749 -15.130 1.00 88.38 72 LYS A N 1
ATOM 574 C CA . LYS A 1 72 ? -5.472 -0.463 -15.243 1.00 88.38 72 LYS A CA 1
ATOM 575 C C . LYS A 1 72 ? -6.628 -0.368 -14.254 1.00 88.38 72 LYS A C 1
ATOM 577 O O . LYS A 1 72 ? -7.340 -1.339 -14.014 1.00 88.38 72 LYS A O 1
ATOM 582 N N . HIS A 1 73 ? -6.820 0.828 -13.707 1.00 84.00 73 HIS A N 1
ATOM 583 C CA . HIS A 1 73 ? -8.032 1.212 -12.991 1.00 84.00 73 HIS A CA 1
ATOM 584 C C . HIS A 1 73 ? -8.926 1.992 -13.965 1.00 84.00 73 HIS A C 1
ATOM 586 O O . HIS A 1 73 ? -8.486 3.006 -14.507 1.00 84.00 73 HIS A O 1
ATOM 592 N N . THR A 1 74 ? -10.137 1.493 -14.214 1.00 64.69 74 THR A N 1
ATOM 593 C CA . THR A 1 74 ? -11.139 2.068 -15.133 1.00 64.69 74 THR A CA 1
ATOM 594 C C . THR A 1 74 ? -12.506 2.049 -14.484 1.00 64.69 74 THR A C 1
ATOM 596 O O . THR A 1 74 ? -12.756 1.086 -13.723 1.00 64.69 74 THR A O 1
#

Sequence (74 aa):
MGEITIELYWKHAPLTCRNFAELVRRGYYNGTKFHRIIRDFMIQGGDPTGTGKGGVSIYGECFDDEIHEDLKHT

pLDDT: mean 90.73, std 5.17, range [64.69, 95.5]

Radius of gyration: 13.42 Å; chains: 1; bounding box: 31×22×34 Å

Secondary structure (DSSP, 8-state):
---------TTT-HHHHHHHHHHHHTTTTTT----EEETTTEEE---SS-SSS---BTTBS-------TT----

Organism: NCBI:txid1563983

InterPro domains:
  IPR002130 Cyclophilin-type peptidyl-prolyl cis-trans isomerase domain [PF00160] (2-73)
  IPR002130 Cyclophilin-type peptidyl-prolyl cis-trans isomerase domain [PR00153] (8-23)
  IPR002130 Cyclophilin-type peptidyl-prolyl cis-trans isomerase domain [PR00153] (34-46)
  IPR002130 Cyclophilin-type peptidyl-prolyl cis-trans isomerase domain [PS50072] (1-74)
  IPR020892 Cyclophilin-type peptidyl-prolyl cis-trans isomerase, conserved site [PS00170] (29-46)
  IPR029000 Cyclophilin-like domain superfamily [G3DSA:2.40.100.10] (1-74)
  IPR029000 Cyclophilin-like domain superfamily [SSF50891] (1-73)
  IPR044666 Cyclophilin-type peptidyl-prolyl cis-trans isomerase, cyclophilin A-like [PTHR45625] (1-74)